Protein AF-A0AAJ2PIG5-F1 (afdb_monomer_lite)

Foldseek 3Di:
DDPVVLVVLLVVLLVVVVWDQDPNWTWDDDPFKIKTWDWDQDPPARKIWIKIFMDGCVVVVPDPDDDSVRGPDMDTQWQADPVGDIDRIDHPVDDDSVSSSVSSVCCCVVPPVVPVDDD

InterPro domains:
  IPR025412 Protein of unknown function DUF4304 [PF14137] (11-110)

Structure (mmCIF, N/CA/C/O backbone):
data_AF-A0AAJ2PIG5-F1
#
_entry.id   AF-A0AAJ2PIG5-F1
#
loop_
_atom_site.group_PDB
_atom_site.id
_atom_site.type_symbol
_atom_site.label_atom_id
_atom_site.label_alt_id
_atom_site.label_comp_id
_atom_site.label_asym_id
_atom_site.label_entity_id
_atom_site.label_seq_id
_atom_site.pdbx_PDB_ins_code
_atom_site.Cartn_x
_atom_site.Cartn_y
_atom_site.Cartn_z
_atom_site.occupancy
_atom_site.B_iso_or_equiv
_atom_site.auth_seq_id
_atom_site.auth_comp_id
_atom_site.auth_asym_id
_atom_site.auth_atom_id
_atom_site.pdbx_PDB_model_num
ATOM 1 N N . MET A 1 1 ? 13.478 4.223 -12.621 1.00 94.38 1 MET A N 1
ATOM 2 C CA . MET A 1 1 ? 12.578 5.259 -12.063 1.00 94.38 1 MET A CA 1
ATOM 3 C C . MET A 1 1 ? 13.134 5.768 -10.745 1.00 94.38 1 MET A C 1
ATOM 5 O O . MET A 1 1 ? 13.590 4.972 -9.933 1.00 94.38 1 MET A O 1
ATOM 9 N N . GLU A 1 2 ? 13.064 7.073 -10.490 1.00 95.56 2 GLU A N 1
ATOM 10 C CA . GLU A 1 2 ? 13.508 7.627 -9.208 1.00 95.56 2 GLU A CA 1
ATOM 11 C C . GLU A 1 2 ? 12.506 7.365 -8.078 1.00 95.56 2 GLU A C 1
ATOM 13 O O . GLU A 1 2 ? 11.288 7.386 -8.263 1.00 95.56 2 GLU A O 1
ATOM 18 N N . SER A 1 3 ? 12.995 7.204 -6.845 1.00 95.81 3 SER A N 1
ATOM 19 C CA . SER A 1 3 ? 12.118 6.889 -5.706 1.00 95.81 3 SER A CA 1
ATOM 20 C C . SER A 1 3 ? 11.036 7.947 -5.455 1.00 95.81 3 SER A C 1
ATOM 22 O O . SER A 1 3 ? 9.962 7.610 -4.947 1.00 95.81 3 SER A O 1
ATOM 24 N N . LYS A 1 4 ? 11.332 9.221 -5.733 1.00 95.69 4 LYS A N 1
ATOM 25 C CA . LYS A 1 4 ? 10.389 10.332 -5.548 1.00 95.69 4 LYS A CA 1
ATOM 26 C C . LYS A 1 4 ? 9.257 10.271 -6.572 1.00 95.69 4 LYS A C 1
ATOM 28 O O . LYS A 1 4 ? 8.107 10.494 -6.210 1.00 95.69 4 LYS A O 1
ATOM 33 N N . GLU A 1 5 ? 9.594 9.943 -7.813 1.00 97.00 5 GLU A N 1
ATOM 34 C CA . GLU A 1 5 ? 8.645 9.753 -8.907 1.00 97.00 5 GLU A CA 1
ATOM 35 C C . GLU A 1 5 ? 7.721 8.567 -8.621 1.00 97.00 5 GLU A C 1
ATOM 37 O O . GLU A 1 5 ? 6.506 8.742 -8.591 1.00 97.00 5 GLU A O 1
ATOM 42 N N . PHE A 1 6 ? 8.283 7.415 -8.240 1.00 97.56 6 PHE A N 1
ATOM 43 C CA . PHE A 1 6 ? 7.506 6.242 -7.831 1.00 97.56 6 PHE A CA 1
ATOM 44 C C . PHE A 1 6 ? 6.471 6.571 -6.746 1.00 97.56 6 PHE A C 1
ATOM 46 O O . PHE A 1 6 ? 5.278 6.305 -6.894 1.00 97.56 6 PHE A O 1
ATOM 53 N N . LYS A 1 7 ? 6.913 7.209 -5.653 1.00 95.94 7 LYS A N 1
ATOM 54 C CA . LYS A 1 7 ? 6.022 7.577 -4.541 1.00 95.94 7 LYS A CA 1
ATOM 55 C C . LYS A 1 7 ? 4.960 8.592 -4.962 1.00 95.94 7 LYS A C 1
ATOM 57 O O . LYS A 1 7 ? 3.861 8.544 -4.419 1.00 95.94 7 LYS A O 1
ATOM 62 N N . LYS A 1 8 ? 5.268 9.486 -5.908 1.00 96.56 8 LYS A N 1
ATOM 63 C CA . LYS A 1 8 ? 4.307 10.451 -6.456 1.00 96.56 8 LYS A CA 1
ATOM 64 C C . LYS A 1 8 ? 3.194 9.741 -7.231 1.00 96.56 8 LYS A C 1
ATOM 66 O O . LYS A 1 8 ? 2.032 10.014 -6.966 1.00 96.56 8 LYS A O 1
ATOM 71 N N . ILE A 1 9 ? 3.528 8.785 -8.099 1.00 97.56 9 ILE A N 1
ATOM 72 C CA . ILE A 1 9 ? 2.531 8.022 -8.872 1.00 97.56 9 ILE A CA 1
ATOM 73 C C . ILE A 1 9 ? 1.607 7.244 -7.933 1.00 97.56 9 ILE A C 1
ATOM 75 O O . ILE A 1 9 ? 0.388 7.313 -8.057 1.00 97.56 9 ILE A O 1
ATOM 79 N N . VAL A 1 10 ? 2.179 6.535 -6.954 1.00 97.25 10 VAL A N 1
ATOM 80 C CA . VAL A 1 10 ? 1.378 5.782 -5.977 1.00 97.25 10 VAL A CA 1
ATOM 81 C C . VAL A 1 10 ? 0.506 6.729 -5.148 1.00 97.25 10 VAL A C 1
ATOM 83 O O . VAL A 1 10 ? -0.664 6.435 -4.923 1.00 97.25 10 VAL A O 1
ATOM 86 N N . SER A 1 11 ? 1.048 7.880 -4.731 1.00 96.25 11 SER A N 1
ATOM 87 C CA . SER A 1 11 ? 0.295 8.926 -4.031 1.00 96.25 11 SER A CA 1
ATOM 88 C C . SER A 1 11 ? -0.922 9.379 -4.830 1.00 96.25 11 SER A C 1
ATOM 90 O O . SER A 1 11 ? -2.011 9.438 -4.278 1.00 96.25 11 SER A O 1
ATOM 92 N N . GLU A 1 12 ? -0.752 9.701 -6.112 1.00 97.12 12 GLU A N 1
ATOM 93 C CA . GLU A 1 12 ? -1.845 10.156 -6.977 1.00 97.12 12 GLU A CA 1
ATOM 94 C C . GLU A 1 12 ? -2.983 9.131 -7.029 1.00 97.12 12 GLU A C 1
ATOM 96 O O . GLU A 1 12 ? -4.134 9.497 -6.802 1.00 97.12 12 GLU A O 1
ATOM 101 N N . VAL A 1 13 ? -2.662 7.848 -7.230 1.00 96.81 13 VAL A N 1
ATOM 102 C CA . VAL A 1 13 ? -3.674 6.780 -7.280 1.00 96.81 13 VAL A CA 1
ATOM 103 C C . VAL A 1 13 ? -4.368 6.601 -5.930 1.00 96.81 13 VAL A C 1
ATOM 105 O O . VAL A 1 13 ? -5.590 6.493 -5.881 1.00 96.81 13 VAL A O 1
ATOM 108 N N . LEU A 1 14 ? -3.621 6.600 -4.821 1.00 96.12 14 LEU A N 1
ATOM 109 C CA . LEU A 1 14 ? -4.205 6.470 -3.481 1.00 96.12 14 LEU A CA 1
ATOM 110 C C . LEU A 1 14 ? -5.159 7.630 -3.170 1.00 96.12 14 LEU A C 1
ATOM 112 O O . LEU A 1 14 ? -6.277 7.396 -2.718 1.00 96.12 14 LEU A O 1
ATOM 116 N N . LEU A 1 15 ? -4.746 8.871 -3.443 1.00 95.62 15 LEU A N 1
ATOM 117 C CA . LEU A 1 15 ? -5.572 10.059 -3.207 1.00 95.62 15 LEU A CA 1
ATOM 118 C C . LEU A 1 15 ? -6.843 10.050 -4.071 1.00 95.62 15 LEU A C 1
ATOM 120 O O . LEU A 1 15 ? -7.916 10.382 -3.577 1.00 95.62 15 LEU A O 1
ATOM 124 N N . GLN A 1 16 ? -6.746 9.623 -5.335 1.00 95.50 16 GLN A N 1
ATOM 125 C CA . GLN A 1 16 ? -7.908 9.455 -6.221 1.00 95.50 16 GLN A CA 1
ATOM 126 C C . GLN A 1 16 ? -8.899 8.39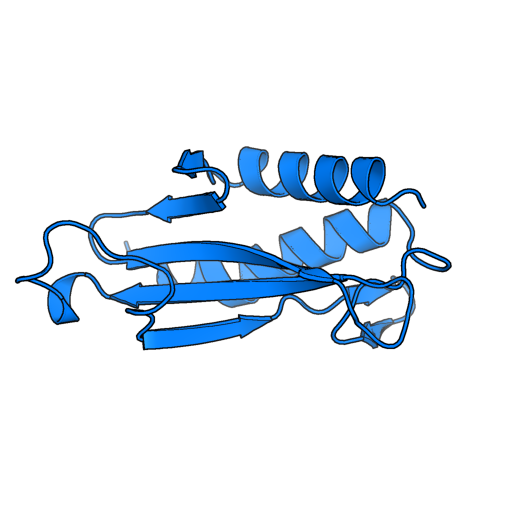8 -5.710 1.00 95.50 16 GLN A C 1
ATOM 128 O O . GLN A 1 16 ? -10.092 8.512 -5.964 1.00 95.50 16 GLN A O 1
ATOM 133 N N . ASN A 1 17 ? -8.419 7.407 -4.957 1.00 93.19 17 ASN A N 1
ATOM 134 C CA . ASN A 1 17 ? -9.231 6.358 -4.336 1.00 93.19 17 ASN A CA 1
ATOM 135 C C . ASN A 1 17 ? -9.666 6.704 -2.895 1.00 93.19 17 ASN A C 1
ATOM 137 O O . ASN A 1 17 ? -9.981 5.814 -2.108 1.00 93.19 17 ASN A O 1
ATOM 141 N N . GLY A 1 18 ? -9.657 7.985 -2.515 1.00 93.06 18 GLY A N 1
ATOM 142 C CA . GLY A 1 18 ? -10.206 8.447 -1.235 1.00 93.06 18 GLY A CA 1
ATOM 143 C C . GLY A 1 18 ? -9.273 8.312 -0.029 1.00 93.06 18 GLY A C 1
ATOM 144 O O . GLY A 1 18 ? -9.668 8.655 1.086 1.00 93.06 18 GLY A O 1
ATOM 145 N N . PHE A 1 19 ? -8.024 7.869 -0.212 1.00 94.56 19 PHE A N 1
ATOM 146 C CA . PHE A 1 19 ? -7.050 7.924 0.876 1.00 94.56 19 PHE A CA 1
ATOM 147 C C . PHE A 1 19 ? -6.711 9.378 1.214 1.00 94.56 19 PHE A C 1
ATOM 149 O O . PHE A 1 19 ? -6.563 10.236 0.348 1.00 94.56 19 PHE A O 1
ATOM 156 N N . THR A 1 20 ? -6.485 9.636 2.495 1.00 94.44 20 THR A N 1
ATOM 157 C CA . THR A 1 20 ? -6.008 10.916 3.027 1.00 94.44 20 THR A CA 1
ATOM 158 C C . THR A 1 20 ? -4.625 10.750 3.644 1.00 94.44 20 THR A C 1
ATOM 160 O O . THR A 1 20 ? -4.229 9.649 4.025 1.00 94.44 20 THR A O 1
ATOM 163 N N . ILE A 1 21 ? -3.859 11.835 3.773 1.00 91.25 21 ILE A N 1
ATOM 164 C CA . ILE A 1 21 ? -2.556 11.787 4.448 1.00 91.25 21 ILE A CA 1
ATOM 165 C C . ILE A 1 21 ? -2.738 12.169 5.920 1.00 91.25 21 ILE A C 1
ATOM 167 O O . ILE A 1 21 ? -2.931 13.338 6.246 1.00 91.25 21 ILE A O 1
ATOM 171 N N . LYS A 1 22 ? -2.605 11.195 6.826 1.00 84.00 22 LYS A N 1
ATOM 172 C CA . LYS A 1 22 ? -2.592 11.406 8.284 1.00 84.00 22 LYS A CA 1
ATOM 173 C C . LYS A 1 22 ? -1.217 11.034 8.834 1.00 84.00 22 LYS A C 1
ATOM 175 O O . LYS A 1 22 ? -0.744 9.918 8.649 1.00 84.00 22 LYS A O 1
ATOM 180 N N . HIS A 1 23 ? -0.539 11.971 9.502 1.00 79.31 23 HIS A N 1
ATOM 181 C CA . HIS A 1 23 ? 0.796 11.756 10.094 1.00 79.31 23 HIS A CA 1
ATOM 182 C C . HIS A 1 23 ? 1.822 11.119 9.134 1.00 79.31 23 HIS A C 1
ATOM 184 O O . HIS A 1 23 ? 2.527 10.179 9.501 1.00 79.31 23 HIS A O 1
ATOM 190 N N . ARG A 1 24 ? 1.910 11.647 7.902 1.00 84.12 24 ARG A N 1
ATOM 191 C CA . ARG A 1 24 ? 2.814 11.168 6.831 1.00 84.12 24 ARG A CA 1
ATOM 192 C C . ARG A 1 24 ? 2.535 9.736 6.343 1.00 84.12 24 ARG A C 1
ATOM 194 O O . ARG A 1 24 ? 3.408 9.121 5.738 1.00 84.12 24 ARG A O 1
ATOM 201 N N . LYS A 1 25 ? 1.337 9.209 6.596 1.00 87.00 25 LYS A N 1
ATOM 202 C CA . LYS A 1 25 ? 0.870 7.907 6.109 1.00 87.00 25 LYS A CA 1
ATOM 203 C C . LYS A 1 25 ? -0.415 8.099 5.322 1.00 87.00 25 LYS A C 1
ATOM 205 O O . LYS A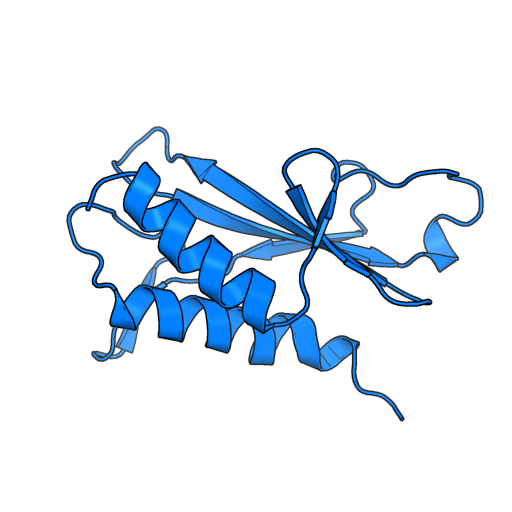 1 25 ? -1.204 8.979 5.663 1.00 87.00 25 LYS A O 1
ATOM 210 N N . TYR A 1 26 ? -0.628 7.269 4.309 1.00 94.62 26 TYR A N 1
ATOM 211 C CA . TYR A 1 26 ? -1.916 7.227 3.621 1.00 94.62 26 TYR A CA 1
ATOM 212 C C . TYR A 1 26 ? -2.882 6.413 4.466 1.00 94.62 26 TYR A C 1
ATOM 214 O O . TYR A 1 26 ? -2.521 5.335 4.942 1.00 94.62 26 TYR A O 1
ATOM 222 N N . CYS A 1 27 ? -4.070 6.961 4.670 1.00 93.50 27 CYS A N 1
ATOM 223 C CA . CYS A 1 27 ? -5.108 6.428 5.526 1.00 93.50 27 CYS A CA 1
ATOM 224 C C . CYS A 1 27 ? -6.446 6.474 4.791 1.00 93.50 27 CYS A C 1
ATOM 226 O O . CYS A 1 27 ? -6.840 7.538 4.312 1.00 93.50 27 CYS A O 1
ATOM 228 N N . LEU A 1 28 ? -7.138 5.345 4.742 1.00 92.19 28 LEU A N 1
ATOM 229 C CA . LEU A 1 28 ? -8.553 5.266 4.406 1.00 92.19 28 LEU A CA 1
ATOM 230 C C . LEU A 1 28 ? -9.284 4.799 5.662 1.00 92.19 28 LEU A C 1
ATOM 232 O O . LEU A 1 28 ? -8.816 3.890 6.341 1.00 92.19 28 LEU A O 1
ATOM 236 N N . GLU A 1 29 ? -10.370 5.463 6.021 1.00 89.94 29 GLU A N 1
ATOM 237 C CA . GLU A 1 29 ? -11.044 5.237 7.296 1.00 89.94 29 GLU A CA 1
ATOM 238 C C . GLU A 1 29 ? -12.545 5.438 7.124 1.00 89.94 29 GLU A C 1
ATOM 240 O O . GLU A 1 29 ? -12.962 6.481 6.622 1.00 89.94 29 GLU A O 1
ATOM 245 N N . ASP A 1 30 ? -13.322 4.457 7.577 1.00 88.12 30 ASP A N 1
ATOM 246 C CA . ASP A 1 30 ? -14.774 4.541 7.741 1.00 88.12 30 ASP A CA 1
ATOM 247 C C . ASP A 1 30 ? -15.148 4.287 9.213 1.00 88.12 30 ASP A C 1
ATOM 249 O O . ASP A 1 30 ? -14.277 4.269 10.087 1.00 88.12 30 ASP A O 1
ATOM 253 N N . ASP A 1 31 ? -16.429 4.106 9.527 1.00 86.88 31 ASP A N 1
ATOM 254 C CA . ASP A 1 31 ? -16.893 3.891 10.906 1.00 86.88 31 ASP A CA 1
ATOM 255 C C . ASP A 1 31 ? -16.417 2.567 11.530 1.00 86.88 31 ASP A C 1
ATOM 257 O O . ASP A 1 31 ? -16.341 2.444 12.755 1.00 86.88 31 ASP A O 1
ATOM 261 N N . SER A 1 32 ? -16.043 1.588 10.710 1.00 88.25 32 SER A N 1
ATOM 262 C CA . SER A 1 32 ? -15.713 0.221 11.114 1.00 88.25 32 SER A CA 1
ATOM 263 C C . SER A 1 32 ? -14.219 -0.106 11.036 1.00 88.25 32 SER A C 1
ATOM 265 O O . SER A 1 32 ? -13.704 -0.860 11.867 1.00 88.25 32 SER A O 1
ATOM 267 N N . LEU A 1 33 ? -13.509 0.468 10.067 1.00 90.81 33 LEU A N 1
ATOM 268 C CA . LEU A 1 33 ? -12.186 0.053 9.630 1.00 90.81 33 LEU A CA 1
ATOM 269 C C . LEU A 1 33 ? -11.257 1.253 9.443 1.00 90.81 33 LEU A C 1
ATOM 271 O O . LEU A 1 33 ? -11.651 2.348 9.041 1.00 90.81 33 LEU A O 1
ATOM 275 N N . ILE A 1 34 ? -9.974 1.016 9.701 1.00 92.38 34 ILE A N 1
ATOM 276 C CA . ILE A 1 34 ? -8.878 1.901 9.307 1.00 92.38 34 ILE A CA 1
ATOM 277 C C . ILE A 1 34 ? -7.908 1.100 8.449 1.00 92.38 34 ILE A C 1
ATOM 279 O O . ILE A 1 34 ? -7.506 -0.001 8.824 1.00 92.38 34 ILE A O 1
ATOM 283 N N . VAL A 1 35 ? -7.496 1.674 7.322 1.00 93.25 35 VAL A N 1
ATOM 284 C CA . VAL A 1 35 ? -6.498 1.114 6.413 1.00 93.25 35 VAL A CA 1
ATOM 285 C C . VAL A 1 35 ? -5.326 2.071 6.290 1.00 93.25 35 VAL A C 1
ATOM 287 O O . VAL A 1 35 ? -5.477 3.183 5.790 1.00 93.25 35 VAL A O 1
ATOM 290 N N . PHE A 1 36 ? -4.132 1.630 6.681 1.00 94.50 36 PHE A N 1
ATOM 291 C CA . PHE A 1 36 ? -2.896 2.380 6.449 1.00 94.50 36 PHE A CA 1
ATOM 292 C C . PHE A 1 36 ? -2.068 1.771 5.325 1.00 94.50 36 PHE A C 1
ATOM 294 O O . PHE A 1 36 ? -1.892 0.557 5.290 1.00 94.50 36 PHE A O 1
ATOM 301 N N . ILE A 1 37 ? -1.465 2.614 4.480 1.00 95.00 37 ILE A N 1
ATOM 302 C CA . ILE A 1 37 ? -0.441 2.203 3.507 1.00 95.00 37 ILE A CA 1
ATOM 303 C C . ILE A 1 37 ? 0.940 2.668 3.965 1.00 95.00 37 ILE A C 1
ATOM 305 O O . ILE A 1 37 ? 1.122 3.818 4.382 1.00 95.00 37 ILE A O 1
ATOM 309 N N . ASN A 1 38 ? 1.932 1.786 3.843 1.00 93.19 38 ASN A N 1
ATOM 310 C CA . ASN A 1 38 ? 3.330 2.091 4.120 1.00 93.19 38 ASN A CA 1
ATOM 311 C C . ASN A 1 38 ? 4.253 1.630 2.991 1.00 93.19 38 ASN A C 1
ATOM 313 O O . ASN A 1 38 ? 4.124 0.523 2.467 1.00 93.19 38 ASN A O 1
ATOM 317 N N . PHE A 1 39 ? 5.243 2.468 2.693 1.00 94.62 39 PHE A N 1
ATOM 318 C CA . PHE A 1 39 ? 6.311 2.160 1.753 1.00 94.62 39 PHE A CA 1
ATOM 319 C C . PHE A 1 39 ? 7.503 1.601 2.516 1.00 94.62 39 PHE A C 1
ATOM 321 O O . PHE A 1 39 ? 8.094 2.290 3.348 1.00 94.62 39 PHE A O 1
ATOM 328 N N . GLN A 1 40 ? 7.895 0.376 2.196 1.00 95.19 40 GLN A N 1
ATOM 329 C CA . GLN A 1 40 ? 9.086 -0.256 2.747 1.00 95.19 40 GLN A CA 1
ATOM 330 C C . GLN A 1 40 ? 10.117 -0.405 1.632 1.00 95.19 40 GLN A C 1
ATOM 332 O O . GLN A 1 40 ? 9.887 -1.135 0.672 1.00 95.19 40 GLN A O 1
ATOM 337 N N . LYS A 1 41 ? 11.257 0.282 1.754 1.00 96.50 41 LYS A N 1
ATOM 338 C CA . LYS A 1 41 ? 12.375 0.093 0.824 1.00 96.50 41 LYS A CA 1
ATOM 339 C C . LYS A 1 41 ? 13.004 -1.285 1.057 1.00 96.50 41 LYS A C 1
ATOM 341 O O . LYS A 1 41 ? 13.155 -1.697 2.208 1.00 96.50 41 LYS A O 1
ATOM 346 N N . SER A 1 42 ? 13.335 -1.993 -0.018 1.00 96.31 42 SER A N 1
ATOM 347 C CA . SER A 1 42 ? 14.111 -3.231 0.047 1.00 96.31 42 SER A CA 1
ATOM 348 C C . SER A 1 42 ? 15.550 -2.934 0.477 1.00 96.31 42 SER A C 1
ATOM 350 O O . SER A 1 42 ? 16.137 -1.934 0.067 1.00 96.31 42 SER A O 1
ATOM 352 N N . ASN A 1 43 ? 16.124 -3.817 1.296 1.00 96.25 43 ASN A N 1
ATOM 353 C CA . ASN A 1 43 ? 17.544 -3.764 1.661 1.00 96.25 43 ASN A CA 1
ATOM 354 C C . ASN A 1 43 ? 18.438 -4.499 0.648 1.00 96.25 43 ASN A C 1
ATOM 356 O O . ASN A 1 43 ? 19.656 -4.401 0.738 1.00 96.25 43 ASN A O 1
ATO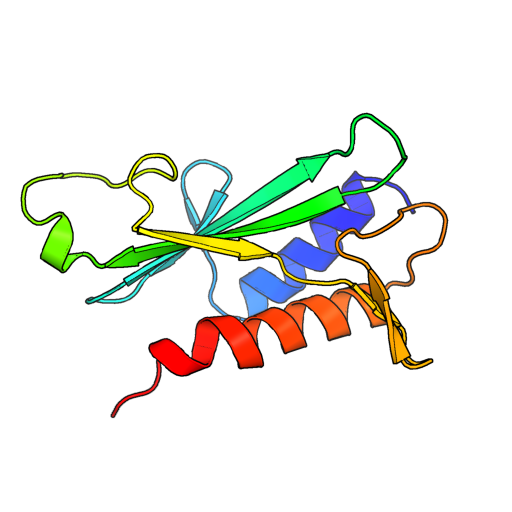M 360 N N . PHE A 1 44 ? 17.845 -5.251 -0.285 1.00 94.88 44 PHE A N 1
ATOM 361 C CA . PHE A 1 44 ? 18.561 -6.152 -1.197 1.00 94.88 44 PHE A CA 1
ATOM 362 C C . PHE A 1 44 ? 18.536 -5.689 -2.655 1.00 94.88 44 PHE A C 1
ATOM 364 O O . PHE A 1 44 ? 19.296 -6.190 -3.476 1.00 94.88 44 PHE A O 1
AT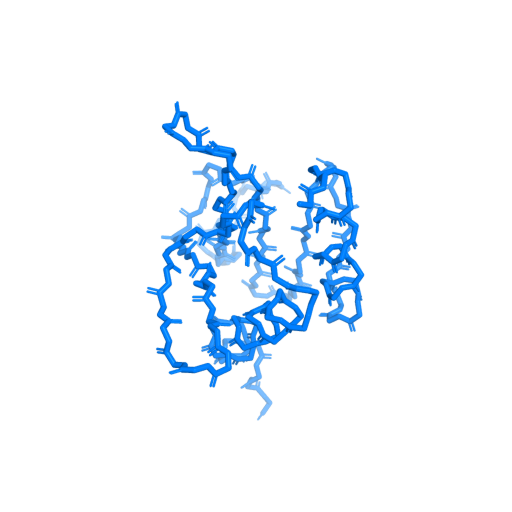OM 371 N N . SER A 1 45 ? 17.648 -4.758 -2.990 1.00 94.94 45 SER A N 1
ATOM 372 C CA . SER A 1 45 ? 17.386 -4.323 -4.361 1.00 94.94 45 SER A CA 1
ATOM 373 C C . SER A 1 45 ? 16.892 -2.880 -4.375 1.00 94.94 45 SER A C 1
ATOM 375 O O . SER A 1 45 ? 16.443 -2.350 -3.352 1.00 94.94 45 SER A O 1
ATOM 377 N N . ASN A 1 46 ? 16.936 -2.236 -5.543 1.00 96.25 46 ASN A N 1
ATOM 378 C CA . ASN A 1 46 ? 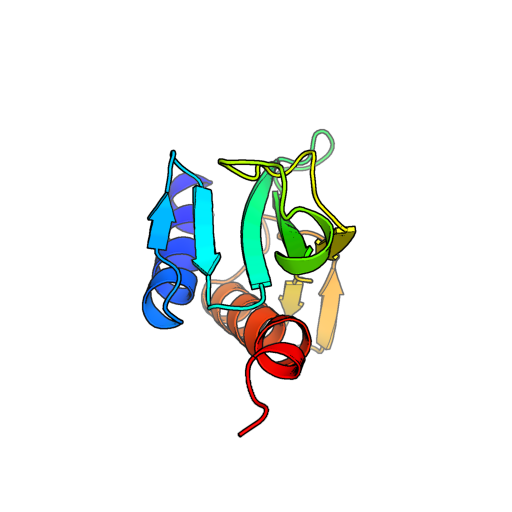16.338 -0.919 -5.744 1.00 96.25 46 ASN A CA 1
ATOM 379 C C . ASN A 1 46 ? 14.812 -1.029 -5.893 1.00 96.25 46 ASN A C 1
ATOM 381 O O . ASN A 1 46 ? 14.237 -0.675 -6.916 1.00 96.25 46 ASN A O 1
ATOM 385 N N . SER A 1 47 ? 14.139 -1.567 -4.879 1.00 97.06 47 SER A N 1
ATOM 386 C CA . SER A 1 47 ? 12.703 -1.816 -4.934 1.00 97.06 47 SER A CA 1
ATOM 387 C C . SER A 1 47 ? 11.964 -1.338 -3.693 1.00 97.06 47 SER A C 1
ATOM 389 O O . SER A 1 47 ? 12.544 -1.089 -2.628 1.00 97.06 47 SER A O 1
ATOM 391 N N . TYR A 1 48 ? 10.650 -1.186 -3.845 1.00 97.88 48 TYR A N 1
ATOM 392 C CA . TYR A 1 48 ? 9.736 -0.884 -2.753 1.00 97.88 48 TYR A CA 1
ATOM 393 C C . TYR A 1 48 ? 8.663 -1.955 -2.622 1.00 97.88 48 TYR A C 1
ATOM 395 O O . TYR A 1 48 ? 8.019 -2.339 -3.595 1.00 97.88 48 TYR A O 1
ATOM 403 N N . TYR A 1 49 ? 8.399 -2.350 -1.385 1.00 97.06 49 TYR A N 1
ATOM 404 C CA . TYR A 1 49 ? 7.170 -3.025 -1.005 1.00 97.06 49 TYR A CA 1
ATOM 405 C C . TYR A 1 49 ? 6.123 -1.986 -0.608 1.00 97.06 49 TYR A C 1
ATOM 407 O O . TYR A 1 49 ? 6.430 -1.010 0.089 1.00 97.06 49 TYR A O 1
ATOM 415 N N . ILE A 1 50 ? 4.877 -2.224 -1.012 1.00 96.50 50 ILE A N 1
ATOM 416 C CA . ILE A 1 50 ? 3.722 -1.433 -0.585 1.00 96.50 50 ILE A CA 1
ATOM 417 C C . ILE A 1 50 ? 2.860 -2.321 0.301 1.00 96.50 50 ILE A C 1
ATOM 419 O O . ILE A 1 50 ? 2.139 -3.198 -0.180 1.00 96.50 50 ILE A O 1
ATOM 423 N N . ASN A 1 51 ? 2.973 -2.106 1.607 1.00 95.50 51 ASN A N 1
ATOM 424 C CA . ASN A 1 51 ? 2.219 -2.858 2.599 1.00 95.50 51 ASN A CA 1
ATOM 425 C C . ASN A 1 51 ? 0.952 -2.086 2.976 1.00 95.50 51 ASN A C 1
ATOM 427 O O . ASN A 1 51 ? 0.981 -0.855 3.064 1.00 95.50 51 ASN A O 1
ATOM 431 N N . TYR A 1 52 ? -0.127 -2.816 3.236 1.00 94.31 52 TYR A N 1
ATOM 432 C CA . TYR A 1 52 ? -1.354 -2.280 3.812 1.00 94.31 52 TYR A CA 1
ATOM 433 C C . TYR A 1 52 ? -1.647 -2.949 5.154 1.00 94.31 52 TYR A C 1
ATOM 435 O O . TYR A 1 52 ? -1.290 -4.109 5.375 1.00 94.31 52 TYR A O 1
ATOM 443 N N . TYR A 1 53 ? -2.305 -2.212 6.040 1.00 94.38 53 TYR A N 1
ATOM 444 C CA . TYR A 1 53 ? -2.618 -2.647 7.397 1.00 94.38 53 TYR A CA 1
ATOM 445 C C . TYR A 1 53 ? -4.060 -2.304 7.723 1.00 94.38 53 TYR A C 1
ATOM 447 O O . TYR A 1 53 ? -4.435 -1.143 7.573 1.00 94.38 53 TYR A O 1
ATOM 455 N N . PHE A 1 54 ? -4.827 -3.293 8.170 1.00 93.06 54 PHE A N 1
ATOM 456 C CA . PHE A 1 54 ? -6.210 -3.124 8.598 1.00 93.06 54 PHE A CA 1
ATOM 457 C C . PHE A 1 54 ? -6.313 -3.095 10.116 1.00 93.06 54 PHE A C 1
ATOM 459 O O . PHE A 1 54 ? -5.681 -3.905 10.800 1.00 93.06 54 PHE A O 1
ATOM 466 N N . MET A 1 55 ? -7.170 -2.210 10.611 1.00 93.44 55 MET A N 1
ATOM 467 C CA . MET A 1 55 ? -7.645 -2.211 11.987 1.00 93.44 55 MET A CA 1
ATOM 468 C C . MET A 1 55 ? -9.163 -2.182 12.022 1.00 93.44 55 MET A C 1
ATOM 470 O O . MET A 1 55 ? -9.769 -1.285 11.439 1.00 93.44 55 MET A O 1
ATOM 474 N N . ILE A 1 56 ? -9.760 -3.123 12.743 1.00 92.69 56 ILE A N 1
ATOM 475 C CA . ILE A 1 56 ? -11.192 -3.190 13.015 1.00 92.69 56 ILE A CA 1
ATOM 476 C C . ILE A 1 56 ? -11.454 -2.378 14.284 1.00 92.69 56 ILE A C 1
ATOM 478 O O . ILE A 1 56 ? -11.119 -2.800 15.389 1.00 92.69 56 ILE A O 1
ATOM 482 N N . LYS A 1 57 ? -12.077 -1.206 14.149 1.00 90.94 57 LYS A N 1
ATOM 483 C CA . LYS A 1 57 ? -12.261 -0.242 15.248 1.00 90.94 57 LYS A CA 1
ATOM 484 C C . LYS A 1 57 ? -12.950 -0.845 16.475 1.00 90.94 57 LYS A C 1
ATOM 486 O O . LYS A 1 57 ? -12.589 -0.510 17.601 1.00 90.94 57 LYS A O 1
ATOM 491 N N . SER A 1 58 ? -13.894 -1.767 16.277 1.00 92.81 58 SER A N 1
ATOM 492 C CA . SER A 1 58 ? -14.618 -2.424 17.375 1.00 92.81 58 SER A CA 1
ATOM 493 C C . SER A 1 58 ? -13.726 -3.299 18.267 1.00 92.81 58 SER A C 1
ATOM 495 O O . SER A 1 58 ? -14.005 -3.413 19.461 1.00 92.81 58 SER A O 1
ATOM 497 N N . LEU A 1 59 ? -12.624 -3.848 17.739 1.00 94.19 59 LEU A N 1
ATOM 498 C CA . LEU A 1 59 ? -11.643 -4.615 18.519 1.00 94.19 59 LEU A CA 1
ATOM 499 C C . LEU A 1 59 ? -10.767 -3.720 19.404 1.00 94.19 59 LEU A C 1
ATOM 501 O O . LEU A 1 59 ? -10.184 -4.188 20.380 1.00 94.19 59 LEU A O 1
ATOM 505 N N . HIS A 1 60 ? -10.731 -2.419 19.111 1.00 91.94 60 HIS A N 1
ATOM 506 C CA . HIS A 1 60 ? -9.849 -1.450 19.755 1.00 91.94 60 HIS A CA 1
ATOM 507 C C . HIS A 1 60 ? -10.603 -0.297 20.427 1.00 91.94 60 HIS A C 1
ATOM 509 O O . HIS A 1 60 ? -10.082 0.809 20.546 1.00 91.94 60 HIS A O 1
ATOM 515 N N . SER A 1 61 ? -11.822 -0.545 20.913 1.00 86.56 61 SER A N 1
ATOM 516 C CA . SER A 1 61 ? -12.731 0.475 21.477 1.00 86.56 61 SER A CA 1
ATOM 517 C C . SER A 1 61 ? -12.154 1.335 22.615 1.00 86.56 61 SER A C 1
ATOM 519 O O . SER A 1 61 ? -12.671 2.414 22.897 1.00 86.56 61 SER A O 1
ATOM 521 N N . LYS A 1 62 ? -11.078 0.884 23.270 1.00 89.31 62 LYS A N 1
ATOM 522 C CA . LYS A 1 62 ? -10.389 1.600 24.359 1.00 89.31 62 LYS A CA 1
ATOM 523 C C . LYS A 1 62 ? -9.172 2.411 23.899 1.00 89.31 62 LYS A C 1
ATOM 525 O O . LYS A 1 62 ? -8.569 3.110 24.711 1.00 89.31 62 LYS A O 1
ATOM 530 N N . ILE A 1 63 ? -8.781 2.309 22.629 1.00 86.56 63 ILE A N 1
ATOM 531 C CA . ILE A 1 63 ? -7.608 2.986 22.076 1.00 86.56 63 ILE A CA 1
ATOM 532 C C . ILE A 1 63 ? -8.072 4.262 21.380 1.00 86.56 63 ILE A C 1
ATOM 534 O O . ILE A 1 63 ? -8.722 4.225 20.341 1.00 86.56 63 ILE A O 1
ATOM 538 N N . GLN A 1 64 ? -7.696 5.414 21.936 1.00 81.38 64 GLN A N 1
ATOM 539 C CA . GLN A 1 64 ? -8.094 6.719 21.399 1.00 81.38 64 GLN A CA 1
ATOM 540 C C . GLN A 1 64 ? -7.561 6.967 19.979 1.00 81.38 64 GLN A C 1
ATOM 542 O O . GLN A 1 64 ? -8.154 7.715 19.205 1.00 81.38 64 GLN A O 1
ATOM 547 N N . LYS A 1 65 ? -6.410 6.374 19.641 1.00 85.50 65 LYS A N 1
ATOM 548 C CA . LYS A 1 65 ? -5.768 6.561 18.344 1.00 85.50 65 LYS A CA 1
ATOM 549 C C . LYS A 1 65 ? -4.951 5.346 17.940 1.00 85.50 65 LYS A C 1
ATOM 551 O O . LYS A 1 65 ? -3.905 5.081 18.525 1.00 85.50 65 LYS A O 1
ATOM 556 N N . LEU A 1 66 ? -5.402 4.685 16.885 1.00 87.81 66 LEU A N 1
ATOM 557 C CA . LEU A 1 66 ? -4.743 3.507 16.344 1.00 87.81 66 LEU A CA 1
ATOM 558 C C . LEU A 1 66 ? -3.527 3.868 15.492 1.00 87.81 66 LEU A C 1
ATOM 560 O O . LEU A 1 66 ? -3.529 4.829 14.714 1.00 87.81 66 LEU A O 1
ATOM 564 N N . VAL A 1 67 ? -2.478 3.064 15.622 1.00 89.19 67 VAL A N 1
ATOM 565 C CA . VAL A 1 67 ? -1.268 3.110 14.801 1.00 89.19 67 VAL A CA 1
ATOM 566 C C . VAL A 1 67 ? -1.030 1.756 14.136 1.00 89.19 67 VAL A C 1
ATOM 568 O O . VAL A 1 67 ? -1.585 0.747 14.533 1.00 89.19 67 VAL A O 1
ATOM 571 N N . ILE A 1 68 ? -0.138 1.699 13.142 1.00 89.69 68 ILE A N 1
ATOM 572 C CA . ILE A 1 68 ? 0.197 0.453 12.412 1.00 89.69 68 ILE A CA 1
ATOM 573 C C . ILE A 1 68 ? 0.574 -0.725 13.341 1.00 89.69 68 ILE A C 1
ATOM 575 O O . ILE A 1 68 ? 0.425 -1.880 12.954 1.00 89.69 68 ILE A O 1
ATOM 579 N N . LYS A 1 69 ? 1.080 -0.466 14.557 1.00 90.62 69 LYS A N 1
ATOM 580 C CA . LYS A 1 69 ? 1.394 -1.532 15.525 1.00 90.62 69 LYS A CA 1
ATOM 581 C C . LYS A 1 69 ? 0.146 -2.250 16.051 1.00 90.62 69 LYS A C 1
ATOM 583 O O . LYS A 1 69 ? 0.262 -3.418 16.392 1.00 90.62 69 LYS A O 1
ATOM 588 N N . ASP A 1 70 ? -1.001 -1.582 16.029 1.00 92.56 70 ASP A N 1
ATOM 589 C CA . ASP A 1 70 ? -2.298 -2.089 16.486 1.00 92.56 70 ASP A CA 1
ATOM 590 C C . ASP A 1 70 ? -3.067 -2.799 15.356 1.00 92.56 70 ASP A C 1
ATOM 592 O O . ASP A 1 70 ? -4.272 -2.998 15.447 1.00 92.56 70 ASP A O 1
ATOM 596 N N . LYS A 1 71 ? -2.388 -3.127 14.248 1.00 94.12 71 LYS A N 1
ATOM 597 C CA . LYS A 1 71 ? -2.987 -3.832 13.112 1.00 94.12 71 LYS A CA 1
ATOM 598 C C . LYS A 1 71 ? -3.544 -5.194 13.520 1.00 94.12 71 LYS A C 1
ATOM 600 O O . LYS A 1 71 ? -2.863 -5.958 14.203 1.00 94.12 71 LYS A O 1
ATOM 605 N N . ASP A 1 72 ? -4.711 -5.524 12.987 1.00 94.62 72 ASP A N 1
ATOM 606 C CA . ASP A 1 72 ? -5.291 -6.864 13.093 1.00 94.62 72 ASP A CA 1
ATOM 607 C C . ASP A 1 72 ? -4.807 -7.745 11.939 1.00 94.62 72 ASP A C 1
ATOM 609 O O . ASP A 1 72 ? -4.445 -8.906 12.126 1.00 94.62 72 ASP A O 1
ATOM 613 N N . PHE A 1 73 ? -4.722 -7.160 10.739 1.00 91.12 73 PHE A N 1
ATOM 614 C CA . PHE A 1 73 ? -4.254 -7.842 9.538 1.00 91.12 73 PHE A CA 1
ATOM 615 C C . PHE A 1 73 ? -3.269 -6.977 8.765 1.00 91.12 73 PHE A C 1
ATOM 617 O O . PHE A 1 73 ? -3.382 -5.750 8.705 1.00 91.12 73 PHE A O 1
ATOM 624 N N . GLU A 1 74 ? -2.314 -7.634 8.116 1.00 93.75 74 GLU A N 1
ATOM 625 C CA . GLU A 1 74 ? -1.427 -7.000 7.154 1.00 93.75 74 GLU A CA 1
ATOM 626 C C . GLU A 1 74 ? -1.435 -7.739 5.830 1.00 93.75 74 GLU A C 1
ATOM 628 O O . GLU A 1 74 ? -1.690 -8.940 5.747 1.00 93.75 74 GLU A O 1
ATOM 633 N N . GLY A 1 75 ? -1.107 -7.007 4.780 1.00 92.81 75 GLY A N 1
ATOM 634 C CA . GLY A 1 75 ? -0.809 -7.612 3.505 1.00 92.81 75 GLY A CA 1
ATOM 635 C C . GLY A 1 75 ? -0.046 -6.662 2.611 1.00 92.81 75 GLY A C 1
ATOM 636 O O . GLY A 1 75 ? 0.479 -5.630 3.036 1.00 92.81 75 GLY A O 1
ATOM 637 N N . ARG A 1 76 ? 0.051 -7.049 1.345 1.00 94.56 76 ARG A N 1
ATOM 638 C CA . ARG A 1 76 ? 0.907 -6.381 0.374 1.00 94.56 76 ARG A CA 1
ATOM 639 C C . ARG A 1 76 ? 0.217 -6.226 -0.966 1.00 94.56 76 ARG A C 1
ATOM 641 O O . ARG A 1 76 ? -0.438 -7.155 -1.453 1.00 94.56 76 ARG A O 1
ATOM 648 N N . ILE A 1 77 ? 0.377 -5.057 -1.572 1.00 94.69 77 ILE A N 1
ATOM 649 C CA . ILE A 1 77 ? 0.026 -4.850 -2.974 1.00 94.69 77 ILE A CA 1
ATOM 650 C C . ILE A 1 77 ? 1.150 -5.454 -3.811 1.00 94.69 77 ILE A C 1
ATOM 652 O O . ILE A 1 77 ? 2.311 -5.089 -3.647 1.00 94.69 77 ILE A O 1
ATOM 656 N N . HIS A 1 78 ? 0.801 -6.411 -4.665 1.00 94.19 78 HIS A N 1
ATOM 657 C CA . HIS A 1 78 ? 1.755 -7.013 -5.592 1.00 94.19 78 HIS A CA 1
ATOM 658 C C . HIS A 1 78 ? 1.881 -6.132 -6.826 1.00 94.19 78 HIS A C 1
ATOM 660 O O . HIS A 1 78 ? 0.899 -5.527 -7.259 1.00 94.19 78 HIS A O 1
ATOM 666 N N . HIS A 1 79 ? 3.075 -6.105 -7.392 1.00 95.00 79 HIS A N 1
ATOM 667 C CA . HIS A 1 79 ? 3.310 -5.577 -8.719 1.00 95.00 79 HIS A CA 1
ATOM 668 C C . HIS A 1 79 ? 2.837 -6.606 -9.751 1.00 95.00 79 HIS A C 1
ATOM 670 O O . HIS A 1 79 ? 3.167 -7.790 -9.659 1.00 95.00 79 HIS A O 1
ATOM 676 N N . TYR A 1 80 ? 2.039 -6.147 -10.706 1.00 92.00 80 TYR A N 1
ATOM 677 C CA . TYR A 1 80 ? 1.537 -6.898 -11.845 1.00 92.00 80 TYR A CA 1
ATOM 678 C C . TYR A 1 80 ? 2.005 -6.201 -13.114 1.00 92.00 80 TYR A C 1
ATOM 680 O O . TYR A 1 80 ? 1.673 -5.034 -13.320 1.00 92.00 80 TYR A O 1
ATOM 688 N N . THR A 1 81 ? 2.701 -6.933 -13.975 1.00 84.44 81 THR A N 1
ATOM 689 C CA . THR A 1 81 ? 2.983 -6.467 -15.333 1.00 84.44 81 THR A CA 1
ATOM 690 C C . THR A 1 81 ? 1.806 -6.784 -16.249 1.00 84.44 81 THR A C 1
ATOM 692 O O . THR A 1 81 ? 1.079 -7.763 -16.034 1.00 84.44 81 THR A O 1
ATOM 695 N N . LEU A 1 82 ? 1.653 -6.023 -17.333 1.00 70.81 82 LEU A N 1
ATOM 696 C CA . LEU A 1 82 ? 0.697 -6.349 -18.404 1.00 70.81 82 LEU A CA 1
ATOM 697 C C . LEU A 1 82 ? 0.920 -7.748 -19.016 1.00 70.81 82 LEU A C 1
ATOM 699 O O . LEU A 1 82 ? -0.024 -8.366 -19.500 1.00 70.81 82 LEU A O 1
ATOM 703 N N . SER A 1 83 ? 2.144 -8.284 -18.942 1.00 75.75 83 SER A N 1
ATOM 704 C CA . SER A 1 83 ? 2.486 -9.649 -19.375 1.00 75.75 83 SER A CA 1
ATOM 705 C C . SER A 1 83 ? 2.083 -10.755 -18.387 1.00 75.75 83 SER A C 1
ATOM 707 O O . SER A 1 83 ? 2.302 -11.931 -18.666 1.00 75.75 83 SER A O 1
ATOM 709 N N . GLY A 1 84 ? 1.504 -10.407 -17.232 1.00 75.19 84 GLY A N 1
ATOM 710 C CA . GLY A 1 84 ? 1.023 -11.361 -16.229 1.00 75.19 84 GLY A CA 1
ATOM 711 C C . GLY A 1 84 ? 2.067 -11.807 -15.200 1.00 75.19 84 GLY A C 1
ATOM 712 O O . GLY A 1 84 ? 1.742 -12.611 -14.327 1.00 75.19 84 GLY A O 1
ATOM 713 N N . LYS A 1 85 ? 3.298 -11.277 -15.245 1.00 76.62 85 LYS A N 1
ATOM 714 C CA . LYS A 1 85 ? 4.305 -11.518 -14.202 1.00 76.62 85 LYS A CA 1
ATOM 715 C C . LYS A 1 85 ? 3.883 -10.794 -12.924 1.00 76.62 85 LYS A C 1
ATOM 717 O O . LYS A 1 85 ? 3.455 -9.641 -12.957 1.00 76.62 85 LYS A O 1
ATOM 722 N N . THR A 1 86 ? 4.039 -11.472 -11.792 1.00 85.50 86 THR A N 1
ATOM 723 C CA . THR A 1 86 ? 3.759 -10.907 -10.469 1.00 85.50 86 THR A CA 1
ATOM 724 C C . THR A 1 86 ? 4.980 -10.932 -9.572 1.00 85.50 86 THR A C 1
ATOM 726 O O . THR A 1 86 ? 5.602 -11.982 -9.416 1.00 85.50 86 THR A O 1
ATOM 729 N N . SER A 1 87 ? 5.276 -9.803 -8.931 1.00 90.81 87 SER A N 1
ATOM 730 C CA . SER A 1 87 ? 6.282 -9.692 -7.870 1.00 90.81 87 SER A CA 1
ATOM 731 C C . SER A 1 87 ? 5.680 -9.066 -6.612 1.00 90.81 87 SER A C 1
ATOM 733 O O . SER A 1 87 ? 4.679 -8.349 -6.656 1.00 90.81 87 SER A O 1
ATOM 735 N N . GLY A 1 88 ? 6.269 -9.371 -5.454 1.00 92.69 88 GLY A N 1
ATOM 736 C CA . GLY A 1 88 ? 5.852 -8.767 -4.186 1.00 92.69 88 GLY A CA 1
ATOM 737 C C . GLY A 1 88 ? 6.272 -7.300 -4.070 1.00 92.69 88 GLY A C 1
ATOM 738 O O . GLY A 1 88 ? 5.645 -6.536 -3.346 1.00 92.69 88 GLY A O 1
ATOM 739 N N . ASP A 1 89 ? 7.320 -6.904 -4.777 1.00 95.56 89 ASP A N 1
ATOM 740 C CA . ASP A 1 89 ? 7.902 -5.572 -4.793 1.00 95.56 89 ASP A CA 1
ATOM 741 C C . ASP A 1 89 ? 7.851 -4.925 -6.177 1.00 95.56 89 ASP A C 1
ATOM 743 O O . ASP A 1 89 ? 7.714 -5.586 -7.208 1.00 95.56 89 ASP A O 1
ATOM 747 N N . PHE A 1 90 ? 8.001 -3.606 -6.172 1.00 96.44 90 PHE A N 1
ATOM 748 C CA . PHE A 1 90 ? 8.134 -2.764 -7.350 1.00 96.44 90 PHE A CA 1
ATOM 749 C C . PHE A 1 90 ? 9.617 -2.454 -7.551 1.00 96.44 90 PHE A C 1
ATOM 751 O O . PHE A 1 90 ? 10.163 -1.592 -6.855 1.00 96.44 90 PHE A O 1
ATOM 758 N N . ASN A 1 91 ? 10.273 -3.185 -8.455 1.00 95.69 91 ASN A N 1
ATOM 759 C CA . ASN A 1 91 ? 11.663 -2.933 -8.833 1.00 95.69 91 ASN A CA 1
ATOM 760 C C . ASN A 1 91 ? 11.753 -1.630 -9.635 1.00 95.69 91 ASN A C 1
ATOM 762 O O . ASN A 1 91 ? 11.255 -1.554 -10.754 1.00 95.69 91 ASN A O 1
ATOM 766 N N . LEU A 1 92 ? 12.387 -0.604 -9.069 1.00 96.31 92 LEU A N 1
ATOM 767 C CA . LEU A 1 92 ? 12.443 0.719 -9.681 1.00 96.31 92 LEU A CA 1
ATOM 768 C C . LEU A 1 92 ? 13.280 0.763 -10.960 1.00 96.31 92 LEU A C 1
ATOM 770 O O . LEU A 1 92 ? 13.103 1.694 -11.747 1.00 96.31 92 LEU A O 1
ATOM 774 N N . ASP A 1 93 ? 14.152 -0.218 -11.182 1.00 94.62 93 ASP A N 1
ATOM 775 C CA . ASP A 1 93 ? 14.973 -0.308 -12.391 1.00 94.62 93 ASP A CA 1
ATOM 776 C C . ASP A 1 93 ? 14.170 -0.846 -13.592 1.00 94.62 93 ASP A C 1
ATOM 778 O O . ASP A 1 93 ? 14.539 -0.608 -14.738 1.00 94.62 93 ASP A O 1
ATOM 782 N N . GLU A 1 94 ? 13.044 -1.523 -13.335 1.00 91.69 94 GLU A N 1
ATOM 783 C CA . GLU A 1 94 ? 12.263 -2.256 -14.345 1.00 91.69 94 GLU A CA 1
ATOM 784 C C . GLU A 1 94 ? 10.792 -1.817 -14.433 1.00 91.69 94 GLU A C 1
ATOM 786 O O . GLU A 1 94 ? 10.088 -2.203 -15.362 1.00 91.69 94 GLU A O 1
ATOM 791 N N . VAL A 1 95 ? 10.292 -1.054 -13.457 1.00 93.62 95 VAL A N 1
ATOM 792 C CA . VAL A 1 95 ? 8.862 -0.738 -13.343 1.00 93.62 95 VAL A CA 1
ATOM 793 C C . VAL A 1 95 ? 8.425 0.402 -14.270 1.00 93.62 95 VAL A C 1
ATOM 795 O O . VAL A 1 95 ? 9.068 1.454 -14.341 1.00 93.62 95 VAL A O 1
ATOM 798 N N . TYR A 1 96 ? 7.266 0.225 -14.908 1.00 93.50 96 TYR A N 1
ATOM 799 C CA . TYR A 1 96 ? 6.607 1.227 -15.750 1.00 93.50 96 TYR A CA 1
ATOM 800 C C . TYR A 1 96 ? 5.459 1.943 -15.016 1.00 93.50 96 TYR A C 1
ATOM 802 O O . TYR A 1 96 ? 4.870 1.408 -14.075 1.00 93.50 96 TYR A O 1
ATOM 810 N N . HIS A 1 97 ? 5.113 3.164 -15.443 1.00 94.00 97 HIS A N 1
ATOM 811 C CA . HIS A 1 97 ? 4.058 3.980 -14.814 1.00 94.00 97 HIS A CA 1
ATOM 812 C C . HIS A 1 97 ? 2.703 3.265 -14.786 1.00 94.00 97 HIS A C 1
ATOM 814 O O . HIS A 1 97 ? 1.982 3.295 -13.787 1.00 94.00 97 HIS A O 1
ATOM 820 N N . GLU A 1 98 ? 2.361 2.634 -15.896 1.00 93.31 98 GLU A N 1
ATOM 821 C CA . GLU A 1 98 ? 1.100 1.964 -16.162 1.00 93.31 98 GLU A CA 1
ATOM 822 C C . GLU A 1 98 ? 0.961 0.728 -15.276 1.00 93.31 98 GLU A C 1
ATOM 824 O O . GLU A 1 98 ? -0.083 0.545 -14.650 1.00 93.31 98 GLU A O 1
ATOM 829 N N . ASP A 1 99 ? 2.040 -0.047 -15.130 1.00 93.81 99 ASP A N 1
ATOM 830 C CA . ASP A 1 99 ? 2.092 -1.209 -14.243 1.00 93.81 99 ASP A CA 1
ATOM 831 C C . ASP A 1 99 ? 1.904 -0.793 -12.780 1.00 93.81 99 ASP A C 1
ATOM 833 O O . ASP A 1 99 ? 1.172 -1.458 -12.043 1.00 93.81 99 ASP A O 1
ATOM 837 N N . ILE A 1 100 ? 2.487 0.336 -12.349 1.00 95.56 100 ILE A N 1
ATOM 838 C CA . ILE A 1 100 ? 2.256 0.880 -11.001 1.00 95.56 100 ILE A CA 1
ATOM 839 C C . ILE A 1 100 ? 0.774 1.187 -10.831 1.00 95.56 100 ILE A C 1
ATOM 841 O O . ILE A 1 100 ? 0.141 0.629 -9.937 1.00 95.56 100 ILE A O 1
ATOM 845 N N . LYS A 1 101 ? 0.206 2.038 -11.693 1.00 95.56 101 LYS A N 1
ATOM 846 C CA . LYS A 1 101 ? -1.197 2.464 -11.579 1.00 95.56 101 LYS A CA 1
ATOM 847 C C . LYS A 1 101 ? -2.147 1.270 -11.569 1.00 95.56 101 LYS A C 1
ATOM 849 O O . LYS A 1 101 ? -2.980 1.163 -10.671 1.00 95.56 101 LYS A O 1
ATOM 854 N N . TYR A 1 102 ? -1.961 0.344 -12.507 1.00 94.12 102 TYR A N 1
ATOM 855 C CA . TYR A 1 102 ? -2.737 -0.887 -12.595 1.00 94.12 102 TYR A CA 1
ATOM 856 C C . TYR A 1 102 ? -2.614 -1.736 -11.324 1.00 94.12 102 TYR A C 1
ATOM 858 O O . TYR A 1 102 ? -3.619 -2.186 -10.775 1.00 94.12 102 TYR A O 1
ATOM 866 N N . SER A 1 103 ? -1.394 -1.924 -10.818 1.00 94.94 103 SER A N 1
ATOM 867 C CA . SER A 1 103 ? -1.135 -2.730 -9.623 1.00 94.94 103 SER A CA 1
ATOM 868 C C . SER A 1 103 ? -1.755 -2.134 -8.364 1.00 94.94 103 SER A C 1
ATOM 870 O O . SER A 1 103 ? -2.351 -2.871 -7.576 1.00 94.94 103 SER A O 1
ATOM 872 N N . ILE A 1 104 ? -1.637 -0.814 -8.174 1.00 95.44 104 ILE A N 1
ATOM 873 C CA . ILE A 1 104 ? -2.236 -0.123 -7.027 1.00 95.44 104 ILE A CA 1
ATOM 874 C C . ILE A 1 104 ? -3.756 -0.215 -7.103 1.00 95.44 104 ILE A C 1
ATOM 876 O O . ILE A 1 104 ? -4.365 -0.661 -6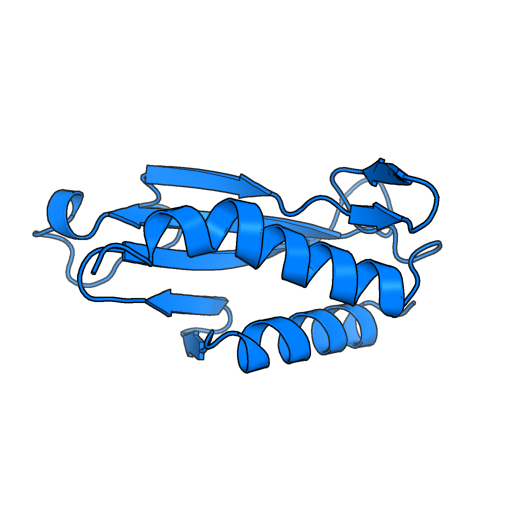.132 1.00 95.44 104 ILE A O 1
ATOM 880 N N . GLN A 1 105 ? -4.355 0.111 -8.253 1.00 94.25 105 GLN A N 1
ATOM 881 C CA . GLN A 1 105 ? -5.808 0.052 -8.424 1.00 94.25 105 GLN A CA 1
ATOM 882 C C . GLN A 1 105 ? -6.338 -1.361 -8.167 1.00 94.25 105 GLN A C 1
ATOM 884 O O . GLN A 1 105 ? -7.216 -1.565 -7.336 1.00 94.25 105 GLN A O 1
ATOM 889 N N . LYS A 1 106 ? -5.713 -2.373 -8.776 1.00 91.62 106 LYS A N 1
ATOM 890 C CA . LYS A 1 106 ? -6.063 -3.781 -8.556 1.00 91.62 106 LYS A CA 1
ATOM 891 C C . LYS A 1 106 ? -5.900 -4.206 -7.097 1.00 91.62 106 LYS A C 1
ATOM 893 O O . LYS A 1 106 ? -6.673 -5.031 -6.611 1.00 91.62 106 LYS A O 1
ATOM 898 N N . GLY A 1 107 ? -4.881 -3.692 -6.407 1.00 90.75 107 GLY A N 1
ATOM 899 C CA . GLY A 1 107 ? -4.674 -3.907 -4.977 1.00 90.75 107 GLY A CA 1
ATOM 900 C C . GLY A 1 107 ? -5.822 -3.343 -4.142 1.00 90.75 107 GLY A C 1
ATOM 901 O O . GLY A 1 107 ? -6.340 -4.053 -3.283 1.00 90.75 107 GLY A O 1
ATOM 902 N N . ILE A 1 108 ? -6.246 -2.113 -4.437 1.00 90.50 108 ILE A N 1
ATOM 903 C CA . ILE A 1 108 ? -7.379 -1.451 -3.785 1.00 90.50 108 ILE A CA 1
ATOM 904 C C . ILE A 1 108 ? -8.672 -2.233 -4.051 1.00 90.50 108 ILE A C 1
ATOM 906 O O . ILE A 1 108 ? -9.308 -2.690 -3.105 1.00 90.50 108 ILE A O 1
ATOM 910 N N . ASP A 1 109 ? -9.004 -2.502 -5.313 1.00 87.56 109 ASP A N 1
ATOM 911 C CA . ASP A 1 109 ? -10.271 -3.141 -5.692 1.00 87.56 109 ASP A CA 1
ATOM 912 C C . ASP A 1 109 ? -10.415 -4.553 -5.115 1.00 87.56 109 ASP A C 1
ATOM 914 O O . ASP A 1 109 ? -11.461 -4.923 -4.582 1.00 87.56 109 ASP A O 1
ATOM 918 N N . LYS A 1 110 ? -9.352 -5.364 -5.200 1.00 79.44 110 LYS A N 1
ATOM 919 C CA . LYS A 1 110 ? -9.412 -6.768 -4.775 1.00 79.44 110 LYS A CA 1
ATOM 920 C C . LYS A 1 110 ? -9.229 -6.961 -3.283 1.00 79.44 110 LYS A C 1
ATOM 922 O O . LYS A 1 110 ? -9.749 -7.931 -2.750 1.00 79.44 110 LYS A O 1
ATOM 927 N N . LYS A 1 111 ? -8.414 -6.133 -2.629 1.00 70.56 111 LYS A N 1
ATOM 928 C CA . LYS A 1 111 ? -7.984 -6.396 -1.248 1.00 70.56 111 LYS A CA 1
ATOM 929 C C . LYS A 1 111 ? -8.579 -5.410 -0.251 1.00 70.56 111 LYS A C 1
ATOM 931 O O . LYS A 1 111 ? -8.745 -5.780 0.906 1.00 70.56 111 LYS A O 1
ATOM 936 N N . LEU A 1 112 ? -8.904 -4.190 -0.686 1.00 69.19 112 LEU A N 1
ATOM 937 C CA . LEU A 1 112 ? -9.351 -3.107 0.193 1.00 69.19 112 LEU A CA 1
ATOM 938 C C . LEU A 1 112 ? -10.857 -2.835 0.067 1.00 69.19 112 LEU A C 1
ATOM 940 O O . LEU A 1 112 ? -11.534 -2.760 1.085 1.00 69.19 112 LEU A O 1
ATOM 944 N N . ASN A 1 113 ? -11.412 -2.829 -1.148 1.00 64.62 113 ASN A N 1
ATOM 945 C CA . ASN A 1 113 ? -12.835 -2.536 -1.366 1.00 64.62 113 ASN A CA 1
ATOM 946 C C . ASN A 1 113 ? -13.780 -3.709 -1.063 1.00 64.62 113 ASN A C 1
ATOM 948 O O . ASN A 1 113 ? -14.944 -3.476 -0.752 1.00 64.62 113 ASN A O 1
ATOM 952 N N . GLN A 1 114 ? -13.300 -4.960 -1.060 1.00 55.59 114 GLN A N 1
ATOM 953 C CA . GLN A 1 114 ? -14.126 -6.123 -0.680 1.00 55.59 114 GLN A CA 1
ATOM 954 C C . GLN A 1 114 ? -14.655 -6.058 0.767 1.00 55.59 114 GLN A C 1
ATOM 956 O O . GLN A 1 114 ? -15.582 -6.787 1.107 1.00 55.59 114 GLN A O 1
ATOM 961 N N . HIS A 1 115 ? -14.085 -5.187 1.606 1.00 51.72 115 HIS A N 1
ATOM 962 C CA . HIS A 1 115 ? -14.465 -5.022 3.010 1.00 51.72 115 HIS A CA 1
ATOM 963 C C . HIS A 1 115 ? -15.221 -3.713 3.298 1.00 51.72 115 HIS A C 1
ATOM 965 O O . HIS A 1 115 ? -15.776 -3.590 4.383 1.00 51.72 115 HIS A O 1
ATOM 971 N N . LEU A 1 116 ? -15.257 -2.767 2.348 1.00 52.62 116 LEU A N 1
ATOM 972 C CA . LEU A 1 116 ? -15.832 -1.422 2.527 1.00 52.62 116 LEU A CA 1
ATOM 973 C C . LEU A 1 116 ? -17.211 -1.252 1.865 1.00 52.62 116 LEU A C 1
ATOM 975 O O . LEU A 1 116 ? -17.879 -0.255 2.101 1.00 52.62 116 LEU A O 1
ATOM 979 N N . MET A 1 117 ? -17.660 -2.215 1.051 1.00 42.53 117 MET A N 1
ATOM 980 C CA . MET A 1 117 ? -18.996 -2.196 0.445 1.00 42.53 117 MET A CA 1
ATOM 981 C C . MET A 1 117 ? -19.856 -3.337 0.988 1.00 42.53 117 MET A C 1
ATOM 983 O O . MET A 1 117 ? -19.891 -4.439 0.438 1.00 42.53 117 MET A O 1
ATOM 987 N N . LYS A 1 118 ? -20.558 -3.048 2.082 1.00 41.91 118 LYS A N 1
ATOM 988 C CA . LYS A 1 118 ? -21.845 -3.665 2.406 1.00 41.91 118 LYS A CA 1
ATOM 989 C C . LYS A 1 118 ? -22.816 -2.543 2.766 1.00 41.91 118 LYS A C 1
ATOM 991 O O . LYS A 1 118 ? -22.916 -2.179 3.934 1.00 41.91 118 LYS A O 1
ATOM 996 N N . GLU A 1 119 ? -23.477 -2.005 1.746 1.00 37.59 119 GLU A N 1
ATOM 997 C CA . GLU A 1 119 ? -24.856 -1.519 1.876 1.00 37.59 119 GLU A CA 1
ATOM 998 C C . GLU A 1 119 ? -25.797 -2.653 1.457 1.00 37.59 119 GLU A C 1
ATOM 1000 O O . GLU A 1 119 ? -25.478 -3.328 0.447 1.00 37.59 119 GLU A O 1
#

Organism: Streptococcus suis (NCBI:txid1307)

Secondary structure (DSSP, 8-state):
--HHHHHHHHHHHHHHTT-EEETTEEEEE-SSEEEEEEEEE-SSSSEEEEEEEEEEGGGGTT-SS--GGG-SEEEEEPEE-TTS-EESSEETTT--HHHHHHHHHHHIIIIIGGGT---

Sequence (119 aa):
MESKEFKKIVSEVLLQNGFTIKHRKYCLEDDSLIVFINFQKSNFSNSYYINYYFMIKSLHSKIQKLVIKDKDFEGRIHHYTLSGKTSGDFNLDEVYHEDIKYSIQKGIDKKLNQHLMKE

pLDDT: mean 89.27, std 11.66, range [37.59, 97.88]

Radius of gyration: 14.65 Å; chains: 1; bounding box: 43×23×44 Å